Protein AF-A0A7W0Z2Q1-F1 (afdb_monomer_lite)

Secondary structure (DSSP, 8-state):
--EEEEEE-TTT--EEEEETTTEEEEE-TTT--EEEESSPPSSPP-SS-EEEEEETTTTEEEEEETT--EEEE-TTT--BSB-TTT--B--PPPPEEPTT-TTTTSBP-EEEEEES--STT-S---EEEEETTTTEEEEESSGGGTEEEEEEE-SS---S--EEEE-TTS-EEEE-

Sequence (176 aa):
DELVGIDVRPATGDLLAVGTSSTLYTIDPESGEATAIGEPFEPAIDGELVGFDFNPTVDRIRLVTDTGQNLRLNPETGLIGVNPDTDEPTIDGEAAYADGDDNADATASLSGAGYTNSVEGAESTVLYVIDTDTGVLAIQDPPNEGVLNTVGDLGVELDGQFGFDIAPTGAAYAAR

Foldseek 3Di:
DAWQDWDQQQAPRWIWTADQQQWIWTADPVPRDTDTAADREPPHDDAQAWAWYADQAPGWIWIAAQQQDTWIAHNRRSYTQQDPVHRDRDQFAGAAEDVPAPCRVPRFGWRHWEWEQSHHPDPDIWIWTAGQVQQFIWTQPVRSNNYTHTPDHPPDHHDGHWYWYQDNVRDIDIGD

Structure (mmCIF, N/CA/C/O backbone):
data_AF-A0A7W0Z2Q1-F1
#
_entry.id   AF-A0A7W0Z2Q1-F1
#
loop_
_atom_site.group_PDB
_atom_site.id
_atom_site.type_symbol
_atom_site.label_atom_id
_atom_site.label_alt_id
_atom_site.label_comp_id
_atom_site.label_asym_id
_atom_site.label_entity_id
_atom_site.label_seq_id
_atom_site.pdbx_PDB_ins_code
_atom_site.Cartn_x
_atom_site.Cartn_y
_atom_site.Cartn_z
_atom_site.occupancy
_atom_site.B_iso_or_equiv
_atom_site.auth_seq_id
_atom_site.auth_comp_id
_atom_site.auth_asym_id
_atom_site.auth_atom_id
_atom_site.pdbx_PDB_model_num
ATOM 1 N N . ASP A 1 1 ? -11.169 15.766 5.713 1.00 88.38 1 ASP A N 1
ATOM 2 C CA . ASP A 1 1 ? -10.174 14.853 5.150 1.00 88.38 1 ASP A CA 1
ATOM 3 C C . ASP A 1 1 ? -10.843 14.067 4.042 1.00 88.38 1 ASP A C 1
ATOM 5 O O . ASP A 1 1 ? -12.051 13.855 4.135 1.00 88.38 1 ASP A O 1
ATOM 9 N N . GLU A 1 2 ? -10.102 13.725 3.002 1.00 94.19 2 GLU A N 1
ATOM 10 C CA . GLU A 1 2 ? -10.547 12.858 1.909 1.00 94.19 2 GLU A CA 1
ATOM 11 C C . GLU A 1 2 ? -9.859 11.504 2.067 1.00 94.19 2 GLU A C 1
ATOM 13 O O . GLU A 1 2 ? -8.662 11.473 2.335 1.00 94.19 2 GLU A O 1
ATOM 18 N N . LEU A 1 3 ? -10.610 10.403 1.963 1.00 95.00 3 LEU A N 1
ATOM 19 C CA . LEU A 1 3 ? -10.051 9.052 2.044 1.00 95.00 3 LEU A CA 1
ATOM 20 C C . LEU A 1 3 ? -9.482 8.658 0.679 1.00 95.00 3 LEU A C 1
ATOM 22 O O . LEU A 1 3 ? -10.184 8.771 -0.323 1.00 95.00 3 LEU A O 1
ATOM 26 N N . VAL A 1 4 ? -8.236 8.190 0.661 1.00 95.56 4 VAL A N 1
ATOM 27 C CA . VAL A 1 4 ? -7.465 7.889 -0.561 1.00 95.56 4 VAL A CA 1
ATOM 28 C C . VAL A 1 4 ? -7.019 6.431 -0.659 1.00 95.56 4 VAL A C 1
ATOM 30 O O . VAL A 1 4 ? -6.563 5.998 -1.706 1.00 95.56 4 VAL A O 1
ATOM 33 N N . GLY A 1 5 ? -7.205 5.646 0.400 1.00 95.75 5 GLY A N 1
ATOM 34 C CA . GLY A 1 5 ? -6.999 4.199 0.389 1.00 95.75 5 GLY A CA 1
ATOM 35 C C . GLY A 1 5 ? -7.906 3.530 1.411 1.00 95.75 5 GLY A C 1
ATOM 36 O O . GLY A 1 5 ? -8.246 4.146 2.423 1.00 95.75 5 GLY A O 1
ATOM 37 N N . ILE A 1 6 ? -8.334 2.301 1.133 1.00 96.69 6 ILE A N 1
ATOM 38 C CA . ILE A 1 6 ? -9.213 1.523 2.006 1.00 96.69 6 ILE A CA 1
ATOM 39 C C . ILE A 1 6 ? -8.993 0.031 1.768 1.00 96.69 6 ILE A C 1
ATOM 41 O O . ILE A 1 6 ? -8.901 -0.384 0.618 1.00 96.69 6 ILE A O 1
ATOM 45 N N . ASP A 1 7 ? -8.927 -0.757 2.837 1.00 97.50 7 ASP A N 1
ATOM 46 C CA . ASP A 1 7 ? -8.803 -2.213 2.753 1.00 97.50 7 ASP A CA 1
ATOM 47 C C . ASP A 1 7 ? -9.324 -2.896 4.035 1.00 97.50 7 ASP A C 1
ATOM 49 O O . ASP A 1 7 ? -9.454 -2.271 5.095 1.00 97.50 7 ASP A O 1
ATOM 53 N N . VAL A 1 8 ? -9.662 -4.182 3.938 1.00 97.31 8 VAL A N 1
ATOM 54 C CA . VAL A 1 8 ? -10.106 -5.021 5.054 1.00 97.31 8 VAL A CA 1
ATOM 55 C C . VAL A 1 8 ? -8.906 -5.737 5.662 1.00 97.31 8 VAL A C 1
ATOM 57 O O . VAL A 1 8 ? -8.287 -6.578 5.021 1.00 97.31 8 VAL A O 1
ATOM 60 N N . ARG A 1 9 ? -8.637 -5.494 6.948 1.00 97.44 9 ARG A N 1
ATOM 61 C CA . ARG A 1 9 ? -7.569 -6.166 7.703 1.00 97.44 9 ARG A CA 1
ATOM 62 C C . ARG A 1 9 ? -7.856 -7.670 7.811 1.00 97.44 9 ARG A C 1
ATOM 64 O O . ARG A 1 9 ? -8.763 -8.045 8.558 1.00 97.44 9 ARG A O 1
ATOM 71 N N . PRO A 1 10 ? -7.067 -8.567 7.187 1.00 97.38 10 PRO A N 1
ATOM 72 C CA . PRO A 1 10 ? -7.358 -10.002 7.194 1.00 97.38 10 PRO A CA 1
ATOM 73 C C . PRO A 1 10 ? -7.351 -10.629 8.592 1.00 97.38 10 PRO A C 1
ATOM 75 O O . PRO A 1 10 ? -8.048 -11.611 8.827 1.00 97.38 10 PRO A O 1
ATOM 78 N N . ALA A 1 11 ? -6.581 -10.059 9.525 1.00 96.06 11 ALA A N 1
ATOM 79 C CA . ALA A 1 11 ? -6.444 -10.564 10.888 1.00 96.06 11 ALA A CA 1
ATOM 80 C C . ALA A 1 11 ? -7.692 -10.358 11.765 1.00 96.06 11 ALA A C 1
ATOM 82 O O . ALA A 1 11 ? -7.903 -11.116 12.707 1.00 96.06 11 ALA A O 1
ATOM 83 N N . THR A 1 12 ? -8.502 -9.330 11.495 1.00 96.44 12 THR A N 1
ATOM 84 C CA . THR A 1 12 ? -9.636 -8.956 12.363 1.00 96.44 12 THR A CA 1
ATOM 85 C C . THR A 1 12 ? -10.953 -8.785 11.612 1.00 96.44 12 THR A C 1
ATOM 87 O O . THR A 1 12 ? -12.018 -8.881 12.220 1.00 96.44 12 THR A O 1
ATO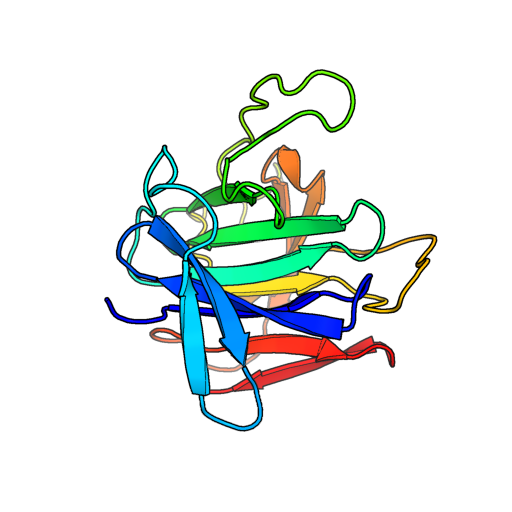M 90 N N . GLY A 1 13 ? -10.899 -8.564 10.297 1.00 96.38 13 GLY A N 1
ATOM 91 C CA . GLY A 1 13 ? -12.047 -8.210 9.466 1.00 96.38 13 GLY A CA 1
AT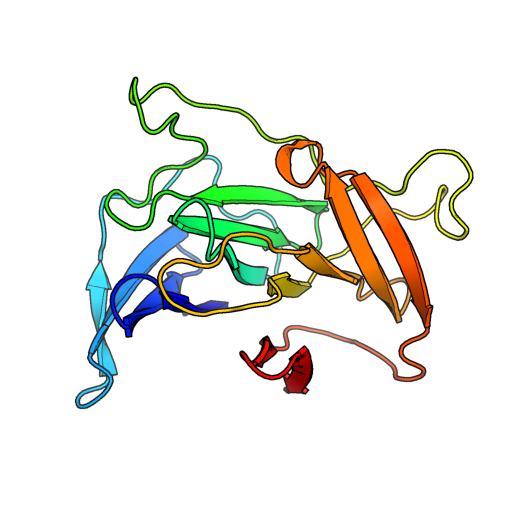OM 92 C C . GLY A 1 13 ? -12.447 -6.735 9.550 1.00 96.38 13 GLY A C 1
ATOM 93 O O . GLY A 1 13 ? -13.470 -6.364 8.976 1.00 96.38 13 GLY A O 1
ATOM 94 N N . ASP A 1 14 ? -11.675 -5.899 10.250 1.00 97.50 14 ASP A N 1
ATOM 95 C CA . ASP A 1 14 ? -11.943 -4.463 10.345 1.00 97.50 14 ASP A CA 1
ATOM 96 C C . ASP A 1 14 ? -11.667 -3.768 9.004 1.00 97.50 14 ASP A C 1
ATOM 98 O O . ASP A 1 14 ? -10.673 -4.057 8.335 1.00 97.50 14 ASP A O 1
ATOM 102 N N . LEU A 1 15 ? -12.521 -2.812 8.634 1.00 98.25 15 LEU A N 1
ATOM 103 C CA . LEU A 1 15 ? -12.329 -1.957 7.464 1.00 98.25 15 LEU A CA 1
ATOM 104 C C . LEU A 1 15 ? -11.514 -0.728 7.873 1.00 98.25 15 LEU A C 1
ATOM 106 O O . LEU A 1 15 ? -11.952 0.044 8.730 1.00 98.25 15 LEU A O 1
ATOM 110 N N . LEU A 1 16 ? -10.331 -0.547 7.289 1.00 98.50 16 LEU A N 1
ATOM 111 C CA . LEU A 1 16 ? -9.454 0.586 7.577 1.00 98.50 16 LEU A CA 1
ATOM 112 C C . LEU A 1 16 ? -9.246 1.431 6.327 1.00 98.50 16 LEU A C 1
ATOM 114 O O . LEU A 1 16 ? -9.181 0.905 5.222 1.00 98.50 16 LEU A O 1
ATOM 118 N N . ALA A 1 17 ? -9.117 2.740 6.517 1.00 98.19 17 ALA A N 1
ATOM 119 C CA . ALA A 1 17 ? -8.868 3.698 5.450 1.00 98.19 17 ALA A CA 1
ATOM 120 C C . ALA A 1 17 ? -7.763 4.682 5.829 1.00 98.19 17 ALA A C 1
ATOM 122 O O . ALA A 1 17 ? -7.554 4.966 7.007 1.00 98.19 17 ALA A O 1
ATOM 123 N N . VAL A 1 18 ? -7.094 5.251 4.833 1.00 98.00 18 VAL A N 1
ATOM 124 C CA . VAL A 1 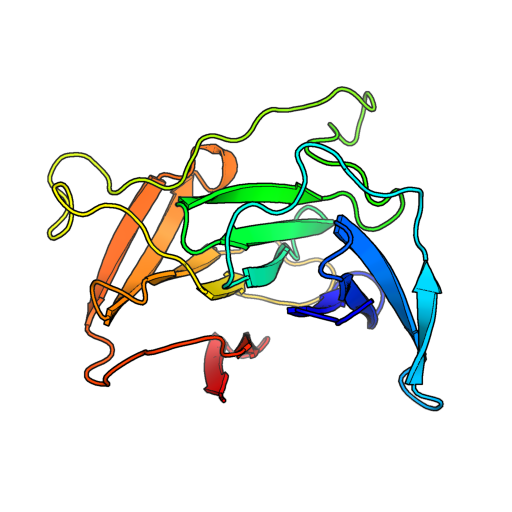18 ? -6.137 6.346 5.012 1.00 98.00 18 VAL A CA 1
ATOM 125 C C . VAL A 1 18 ? -6.651 7.605 4.327 1.00 98.00 18 VAL A C 1
ATOM 127 O O . VAL A 1 18 ? -7.222 7.540 3.237 1.00 98.00 18 VAL A O 1
ATOM 130 N N . GLY A 1 19 ? -6.482 8.750 4.983 1.00 97.50 19 GLY A N 1
ATOM 131 C CA . GLY A 1 19 ? -6.855 10.049 4.435 1.00 97.50 19 GLY A CA 1
ATOM 132 C C . GLY A 1 19 ? -5.674 10.876 3.933 1.00 97.50 19 GLY A C 1
ATOM 133 O O . GLY A 1 19 ? -4.538 10.672 4.359 1.00 97.50 19 GLY A O 1
ATOM 134 N N . THR A 1 20 ? -5.954 11.871 3.084 1.00 97.12 20 THR A N 1
ATOM 135 C CA . THR A 1 20 ? -4.970 12.856 2.581 1.00 97.12 20 THR A CA 1
ATOM 136 C C . THR A 1 20 ? -4.214 13.582 3.693 1.00 97.12 20 THR A C 1
ATOM 138 O O . THR A 1 20 ? -3.109 14.073 3.487 1.00 97.12 20 THR A O 1
ATOM 141 N N . SER A 1 21 ? -4.785 13.640 4.899 1.00 97.38 21 SER A N 1
ATOM 142 C CA . SER A 1 21 ? -4.123 14.194 6.079 1.00 97.38 21 SER A CA 1
ATOM 143 C C . SER A 1 21 ? -3.018 13.308 6.665 1.00 97.38 21 SER A C 1
ATOM 145 O O . SER A 1 21 ? -2.464 13.673 7.697 1.00 97.38 21 SER A O 1
ATOM 147 N N . SER A 1 22 ? -2.699 12.167 6.039 1.00 97.81 22 SER A N 1
ATOM 148 C CA . SER A 1 22 ? -1.811 11.132 6.590 1.00 97.81 22 SER A CA 1
ATOM 149 C C . SER A 1 22 ? -2.328 10.571 7.916 1.00 97.81 22 SER A C 1
ATOM 151 O O . SER A 1 22 ? -1.561 10.268 8.820 1.00 97.81 22 SER A O 1
ATOM 153 N N . THR A 1 23 ? -3.649 10.444 8.051 1.00 97.94 23 THR A N 1
ATOM 154 C CA . THR A 1 23 ? -4.297 9.837 9.222 1.00 97.94 23 THR A CA 1
ATOM 155 C C . THR A 1 23 ? -4.913 8.504 8.822 1.00 97.94 23 THR A C 1
ATOM 157 O O . THR A 1 23 ? -5.562 8.404 7.778 1.00 97.94 23 THR A O 1
ATOM 160 N N . LEU A 1 24 ? -4.716 7.482 9.654 1.00 98.19 24 LEU A N 1
ATOM 161 C CA . LEU A 1 24 ? -5.372 6.188 9.509 1.00 98.19 24 LEU A CA 1
ATOM 162 C C . LEU A 1 24 ? -6.721 6.211 10.240 1.00 98.19 24 LEU A C 1
ATOM 164 O O . LEU A 1 24 ? -6.853 6.835 11.291 1.00 98.19 24 LEU A O 1
ATOM 168 N N . TYR A 1 25 ? -7.722 5.527 9.703 1.00 98.62 25 TYR A N 1
ATOM 169 C CA . TYR A 1 25 ? -9.073 5.468 10.246 1.00 98.62 25 TYR A CA 1
ATOM 170 C C . TYR A 1 25 ? -9.574 4.026 10.283 1.00 98.62 25 TYR A C 1
ATOM 172 O O . TYR A 1 25 ? -9.338 3.275 9.339 1.00 98.62 25 TYR A O 1
ATOM 180 N N . THR A 1 26 ? -10.332 3.656 11.316 1.00 98.50 26 THR A N 1
ATOM 181 C CA . THR A 1 26 ? -11.302 2.560 11.201 1.00 98.50 26 THR A CA 1
ATOM 182 C C . THR A 1 26 ? -12.601 3.104 10.620 1.00 98.50 26 THR A C 1
ATOM 184 O O . THR A 1 26 ? -13.010 4.224 10.937 1.00 98.50 26 THR A O 1
ATOM 187 N N . ILE A 1 27 ? -13.256 2.316 9.774 1.00 98.56 27 ILE A N 1
ATOM 188 C CA . ILE A 1 27 ? -14.542 2.644 9.163 1.00 98.56 27 ILE A CA 1
ATOM 189 C C . ILE A 1 27 ? -15.584 1.652 9.667 1.00 98.56 27 ILE A C 1
ATOM 191 O O . ILE A 1 27 ? -15.421 0.443 9.520 1.00 98.56 27 ILE A O 1
ATOM 195 N N . ASP A 1 28 ? -16.679 2.155 10.230 1.00 97.88 28 ASP A N 1
ATOM 196 C CA . ASP A 1 28 ? -17.856 1.336 10.504 1.00 97.88 28 ASP A CA 1
ATOM 197 C C . ASP A 1 28 ? -18.573 1.032 9.170 1.00 97.88 28 ASP A C 1
ATOM 199 O O . ASP A 1 28 ? -19.068 1.959 8.520 1.00 97.88 28 ASP A O 1
ATOM 203 N N . PRO A 1 29 ? -18.641 -0.234 8.717 1.00 95.81 29 PRO A N 1
ATOM 204 C CA . PRO A 1 29 ? -19.196 -0.563 7.405 1.00 95.81 29 PRO A CA 1
ATOM 205 C C . PRO A 1 29 ? -20.727 -0.427 7.332 1.00 95.81 29 PRO A C 1
ATOM 207 O O . PRO A 1 29 ? -21.279 -0.417 6.231 1.00 95.81 29 PRO A O 1
ATOM 210 N N . GLU A 1 30 ? -21.434 -0.334 8.466 1.00 96.62 30 GLU A N 1
ATOM 211 C CA . GLU A 1 30 ? -22.892 -0.163 8.495 1.00 96.62 30 GLU A CA 1
ATOM 212 C C . GLU A 1 30 ? -23.296 1.313 8.391 1.00 96.62 30 GLU A C 1
ATOM 214 O O . GLU A 1 30 ? -24.266 1.651 7.707 1.00 96.62 30 GLU A O 1
ATOM 219 N N . SER A 1 31 ? -22.567 2.196 9.074 1.00 97.31 31 SER A N 1
ATOM 220 C CA . SER A 1 31 ? -22.878 3.626 9.185 1.00 97.31 31 SER A CA 1
ATOM 221 C C . SER A 1 31 ? -21.991 4.530 8.325 1.00 97.31 31 SER A C 1
ATOM 223 O O . SER A 1 31 ? -22.396 5.651 8.011 1.00 97.31 31 SER A O 1
ATOM 225 N N . GLY A 1 32 ? -20.804 4.059 7.935 1.00 95.81 32 GLY A N 1
ATOM 226 C CA . GLY A 1 32 ? -19.771 4.847 7.263 1.00 95.81 32 GLY A CA 1
ATOM 227 C C . GLY A 1 32 ? -19.023 5.811 8.190 1.00 95.81 32 GLY A C 1
ATOM 228 O O . GLY A 1 32 ? -18.326 6.700 7.702 1.00 95.81 32 GLY A O 1
ATOM 229 N N . GLU A 1 33 ? -19.184 5.692 9.512 1.00 97.94 33 GLU A N 1
ATOM 230 C CA . GLU A 1 33 ? -18.467 6.528 10.476 1.00 97.94 33 GLU A CA 1
ATOM 231 C C . GLU A 1 33 ? -16.966 6.200 10.468 1.00 97.94 33 GLU A C 1
ATOM 233 O O . GLU A 1 33 ? -16.574 5.045 10.623 1.00 97.94 33 GLU A O 1
ATOM 238 N N . ALA A 1 34 ? -16.129 7.228 10.296 1.00 98.06 34 ALA A N 1
ATOM 239 C CA . ALA A 1 34 ? -14.674 7.116 10.321 1.00 98.06 34 ALA A CA 1
ATOM 240 C C . ALA A 1 34 ? -14.119 7.559 11.681 1.00 98.06 34 ALA A C 1
ATOM 242 O O . ALA A 1 34 ? -14.341 8.695 12.107 1.00 98.06 34 ALA A O 1
ATOM 243 N N . THR A 1 35 ? -13.358 6.687 12.342 1.00 98.31 35 THR A N 1
ATOM 244 C CA . THR A 1 35 ? -12.707 6.964 13.632 1.00 98.31 35 THR A CA 1
ATOM 245 C C . THR A 1 35 ? -11.194 6.957 13.463 1.00 98.31 35 THR A C 1
ATOM 247 O O . THR A 1 35 ? -10.634 5.972 12.997 1.00 98.31 35 THR A O 1
ATOM 250 N N . ALA A 1 36 ? -10.526 8.054 13.828 1.00 98.31 36 ALA A N 1
ATOM 251 C CA . ALA A 1 36 ? -9.077 8.181 13.672 1.00 98.31 36 ALA A CA 1
ATOM 252 C C . ALA A 1 36 ? -8.309 7.191 14.564 1.00 98.31 36 ALA A C 1
ATOM 254 O O . ALA A 1 36 ? -8.653 6.990 15.732 1.00 98.31 36 ALA A O 1
ATOM 255 N N . ILE A 1 37 ? -7.242 6.623 14.009 1.00 97.44 37 ILE A N 1
ATOM 256 C CA . ILE A 1 37 ? -6.269 5.759 14.670 1.00 97.44 37 ILE A CA 1
ATOM 257 C C . ILE A 1 37 ? -4.968 6.548 14.799 1.00 97.44 37 ILE A C 1
ATOM 259 O O . ILE A 1 37 ? -4.284 6.805 13.810 1.00 97.44 37 ILE A O 1
ATOM 263 N N . GLY A 1 38 ? -4.623 6.910 16.033 1.00 94.00 38 GLY A N 1
ATOM 264 C CA . GLY A 1 38 ? -3.424 7.694 16.313 1.00 94.00 38 GLY A CA 1
ATOM 265 C C . GLY A 1 38 ? -3.505 9.140 15.815 1.00 94.00 38 GLY A C 1
ATOM 266 O O . GLY A 1 38 ? -4.581 9.687 15.575 1.00 94.00 38 GLY A O 1
ATOM 267 N N . GLU A 1 39 ? -2.335 9.761 15.725 1.00 94.62 39 GLU A N 1
ATOM 268 C CA . GLU A 1 39 ? -2.131 11.086 15.131 1.00 94.62 39 GLU A CA 1
ATOM 269 C C . GLU A 1 39 ? -1.688 10.925 13.665 1.00 94.62 39 GLU A C 1
ATOM 271 O O . GLU A 1 39 ? -1.272 9.824 13.287 1.00 94.62 39 GLU A O 1
ATOM 276 N N . PRO A 1 40 ? -1.719 11.994 12.845 1.00 96.31 40 PRO A N 1
ATOM 277 C CA . PRO A 1 40 ? -1.135 11.959 11.511 1.00 96.31 40 PRO A CA 1
ATOM 278 C C . PRO A 1 40 ? 0.296 11.406 11.521 1.00 96.31 40 PRO A C 1
ATOM 280 O O . PRO A 1 40 ? 1.127 11.829 12.333 1.00 96.31 40 PRO A O 1
ATOM 283 N N . PHE A 1 41 ? 0.579 10.449 10.642 1.00 94.44 41 PHE A N 1
ATOM 284 C CA . PHE A 1 41 ? 1.880 9.798 10.564 1.00 94.44 41 PHE A CA 1
ATOM 285 C C . PHE A 1 41 ? 2.901 10.628 9.784 1.00 94.44 41 PHE A C 1
ATOM 287 O O . PHE A 1 41 ? 2.554 11.452 8.941 1.00 94.44 41 PHE A O 1
ATOM 294 N N . GLU A 1 42 ? 4.180 10.363 10.057 1.00 92.12 42 GLU A N 1
ATOM 295 C CA . GLU A 1 42 ? 5.319 10.971 9.369 1.00 92.12 42 GLU A CA 1
ATOM 296 C C . GLU A 1 42 ? 6.333 9.888 8.940 1.00 92.12 42 GLU A C 1
ATOM 298 O O . GLU A 1 42 ? 6.596 8.974 9.734 1.00 92.12 42 GLU A O 1
ATOM 303 N N . PRO A 1 43 ? 6.940 9.977 7.738 1.00 93.19 43 PRO A N 1
ATOM 304 C CA . PRO A 1 43 ? 6.697 11.002 6.718 1.00 93.19 43 PRO A CA 1
ATOM 305 C C . PRO A 1 43 ? 5.258 10.973 6.183 1.00 93.19 43 PRO A C 1
ATOM 307 O O . PRO A 1 43 ? 4.686 9.899 6.002 1.00 93.19 43 PRO A O 1
ATOM 310 N N . ALA A 1 44 ? 4.685 12.157 5.967 1.00 96.00 44 ALA A N 1
ATOM 311 C CA . ALA A 1 44 ? 3.367 12.307 5.357 1.00 96.00 44 ALA A CA 1
ATOM 312 C C . ALA A 1 44 ? 3.312 11.680 3.952 1.00 96.00 44 ALA A C 1
ATOM 314 O O . ALA A 1 44 ? 4.343 11.517 3.292 1.00 96.00 44 ALA A O 1
ATOM 315 N N . ILE A 1 45 ? 2.101 11.359 3.493 1.00 97.19 45 ILE A N 1
ATOM 316 C CA . ILE A 1 45 ? 1.845 10.911 2.119 1.00 97.19 45 ILE A CA 1
ATOM 317 C C . ILE A 1 45 ? 2.429 11.935 1.146 1.00 97.19 45 ILE A C 1
ATOM 319 O O . ILE A 1 45 ? 2.116 13.126 1.223 1.00 97.19 45 ILE A O 1
ATOM 323 N N . ASP A 1 46 ? 3.274 11.451 0.244 1.00 96.81 46 ASP A N 1
ATOM 324 C CA . ASP A 1 46 ? 3.863 12.235 -0.835 1.00 96.81 46 ASP A CA 1
ATOM 325 C C . ASP A 1 46 ? 3.349 11.696 -2.167 1.00 96.81 46 ASP A C 1
ATOM 327 O O . ASP A 1 46 ? 3.592 10.537 -2.485 1.00 96.81 46 ASP A O 1
ATOM 331 N N . GLY A 1 47 ? 2.606 12.511 -2.911 1.00 95.62 47 GLY A N 1
ATOM 332 C CA . GLY A 1 47 ? 1.936 12.095 -4.144 1.00 95.62 47 GLY A CA 1
ATOM 333 C C . GLY A 1 47 ? 0.430 12.338 -4.145 1.00 95.62 47 GLY A C 1
ATOM 334 O O . GLY A 1 47 ? -0.158 12.752 -3.142 1.00 95.62 47 GLY A O 1
ATOM 335 N N . GLU A 1 48 ? -0.182 12.123 -5.304 1.00 94.75 48 GLU A N 1
ATOM 336 C CA . GLU A 1 48 ? -1.627 12.249 -5.515 1.00 94.75 48 GLU A CA 1
ATOM 337 C C . GLU A 1 48 ? -2.318 10.884 -5.582 1.00 94.75 48 GLU A C 1
ATOM 339 O O . GLU A 1 48 ? -3.514 10.797 -5.293 1.00 94.75 48 GLU A O 1
ATOM 344 N N . LEU A 1 49 ? -1.584 9.831 -5.953 1.00 96.19 49 LEU A N 1
ATOM 345 C CA . LEU A 1 49 ? -2.109 8.476 -6.076 1.00 96.19 49 LEU A CA 1
ATOM 346 C C . LEU A 1 49 ? -1.608 7.615 -4.923 1.00 96.19 49 LEU A C 1
ATOM 348 O O . LEU A 1 49 ? -0.446 7.700 -4.537 1.00 96.19 49 LEU A O 1
ATOM 352 N N . VAL A 1 50 ? -2.484 6.772 -4.379 1.00 97.50 50 VAL A N 1
ATOM 353 C CA . VAL A 1 50 ? -2.186 5.936 -3.215 1.00 97.50 50 VAL A CA 1
ATOM 354 C C . VAL A 1 50 ? -2.623 4.496 -3.465 1.00 97.50 50 VAL A C 1
ATOM 356 O O . VAL A 1 50 ? -3.803 4.217 -3.657 1.00 97.50 50 VAL A O 1
ATOM 359 N N . GLY A 1 51 ? -1.676 3.562 -3.406 1.00 97.69 51 GLY A N 1
ATOM 360 C CA . GLY A 1 51 ? -1.959 2.141 -3.198 1.00 97.69 51 GLY A CA 1
ATOM 361 C C . GLY A 1 51 ? -1.961 1.820 -1.703 1.00 97.69 51 GLY A C 1
ATOM 362 O O . GLY A 1 51 ? -1.089 2.300 -0.980 1.00 97.69 51 GLY A O 1
ATOM 363 N N . PHE A 1 52 ? -2.919 1.021 -1.229 1.00 97.88 52 PHE A N 1
ATOM 364 C CA . PHE A 1 52 ? -3.107 0.714 0.193 1.00 97.88 52 PHE A CA 1
ATOM 365 C C . PHE A 1 52 ? -3.630 -0.716 0.365 1.00 97.88 52 PHE A C 1
ATOM 367 O O . PHE A 1 52 ? -4.707 -1.003 -0.142 1.00 97.88 52 PHE A O 1
ATOM 374 N N . ASP A 1 53 ? -2.894 -1.587 1.065 1.00 98.12 53 ASP A N 1
ATOM 375 C CA . ASP A 1 53 ? -3.294 -2.996 1.246 1.00 98.12 53 ASP A CA 1
ATOM 376 C C . ASP A 1 53 ? -2.642 -3.652 2.477 1.00 98.12 53 ASP A C 1
ATOM 378 O O . ASP A 1 53 ? -1.525 -3.296 2.881 1.00 98.12 53 ASP A O 1
ATOM 382 N N . PHE A 1 54 ? -3.322 -4.621 3.089 1.00 97.44 54 PHE A N 1
ATOM 383 C CA . PHE A 1 54 ? -2.830 -5.358 4.249 1.00 97.44 54 PHE A CA 1
ATOM 384 C C . PHE A 1 54 ? -1.983 -6.574 3.885 1.00 97.44 54 PHE A C 1
ATOM 386 O O . PHE A 1 54 ? -2.439 -7.532 3.275 1.00 97.44 54 PHE A O 1
ATOM 393 N N . ASN A 1 55 ? -0.778 -6.640 4.449 1.00 96.44 55 ASN A N 1
ATOM 394 C CA . ASN A 1 55 ? -0.005 -7.872 4.466 1.00 96.44 55 ASN A CA 1
ATOM 395 C C . ASN A 1 55 ? -0.640 -8.887 5.443 1.00 96.44 55 ASN A C 1
ATOM 397 O O . ASN A 1 55 ? -0.556 -8.678 6.661 1.00 96.44 55 ASN A O 1
ATOM 401 N N . PRO A 1 56 ? -1.188 -10.022 4.966 1.00 96.69 56 PRO A N 1
ATOM 402 C CA . PRO A 1 56 ? -1.911 -10.973 5.814 1.00 96.69 56 PRO A CA 1
ATOM 403 C C . PRO A 1 56 ? -1.001 -11.811 6.727 1.00 96.69 56 PRO A C 1
ATOM 405 O O . PRO A 1 56 ? -1.498 -12.526 7.594 1.00 96.69 56 PRO A O 1
ATOM 408 N N . THR A 1 57 ? 0.323 -11.751 6.540 1.00 94.38 57 THR A N 1
ATOM 409 C CA . THR A 1 57 ? 1.290 -12.577 7.287 1.00 94.38 57 THR A CA 1
ATOM 410 C C . THR A 1 57 ? 1.899 -11.853 8.488 1.00 94.38 57 THR A C 1
ATOM 412 O O . THR A 1 57 ? 2.128 -12.469 9.526 1.00 94.38 57 THR A O 1
ATOM 415 N N . VAL A 1 58 ? 2.160 -10.545 8.364 1.00 91.38 58 VAL A N 1
ATOM 416 C CA . VAL A 1 58 ? 2.783 -9.723 9.424 1.00 91.38 58 VAL A CA 1
ATOM 417 C C . VAL A 1 58 ? 1.865 -8.634 9.971 1.00 91.38 58 VAL A C 1
ATOM 419 O O . VAL A 1 58 ? 2.280 -7.890 10.859 1.00 91.38 58 VAL A O 1
ATOM 422 N N . ASP A 1 59 ? 0.642 -8.534 9.444 1.00 93.88 59 ASP A N 1
ATOM 423 C CA . ASP A 1 59 ? -0.388 -7.602 9.901 1.00 93.88 59 ASP A CA 1
ATOM 424 C C . ASP A 1 59 ? 0.110 -6.146 9.912 1.00 93.88 59 ASP A C 1
ATOM 426 O O . ASP A 1 59 ? 0.218 -5.451 10.930 1.00 93.88 59 ASP A O 1
ATOM 430 N N . ARG A 1 60 ? 0.526 -5.715 8.722 1.00 94.31 60 ARG A N 1
ATOM 431 C CA . ARG A 1 60 ? 0.990 -4.361 8.427 1.00 94.31 60 ARG A CA 1
ATOM 432 C C . ARG A 1 60 ? 0.364 -3.892 7.134 1.00 94.31 60 ARG A C 1
ATOM 434 O O . ARG A 1 60 ? 0.182 -4.682 6.215 1.00 94.31 60 ARG A O 1
ATOM 441 N N . ILE A 1 61 ? 0.107 -2.600 7.061 1.00 96.50 61 ILE A N 1
ATOM 442 C CA . ILE A 1 61 ? -0.398 -1.946 5.859 1.00 96.50 61 ILE A CA 1
ATOM 443 C C . ILE A 1 61 ? 0.799 -1.579 4.989 1.00 96.50 61 ILE A C 1
ATOM 445 O O . ILE A 1 61 ? 1.766 -1.008 5.497 1.00 96.50 61 ILE A O 1
ATOM 449 N N . ARG A 1 62 ? 0.736 -1.866 3.693 1.00 97.00 62 ARG A N 1
ATOM 450 C CA . ARG A 1 62 ? 1.605 -1.261 2.683 1.00 97.00 62 ARG A CA 1
ATOM 451 C C . ARG A 1 62 ? 0.888 -0.048 2.108 1.00 97.00 62 ARG A C 1
ATOM 453 O O . ARG A 1 62 ? -0.261 -0.163 1.698 1.00 97.00 62 ARG A O 1
ATOM 460 N N . LEU A 1 63 ? 1.582 1.082 2.078 1.00 97.44 63 LEU A N 1
ATOM 461 C CA . LEU A 1 63 ? 1.155 2.291 1.389 1.00 97.44 63 LEU A CA 1
ATOM 462 C C . LEU A 1 63 ? 2.221 2.645 0.355 1.00 97.44 63 LEU A C 1
ATOM 464 O O . LEU A 1 63 ? 3.396 2.749 0.704 1.00 97.44 63 LEU A O 1
ATOM 468 N N . VAL A 1 64 ? 1.822 2.798 -0.903 1.00 97.81 64 VAL A N 1
ATOM 469 C CA . VAL A 1 64 ? 2.701 3.240 -1.996 1.00 97.81 64 VAL A CA 1
ATOM 470 C C . VAL A 1 64 ? 2.088 4.424 -2.727 1.00 97.81 64 VAL A C 1
ATOM 472 O O . VAL A 1 64 ? 0.869 4.579 -2.677 1.00 97.81 64 VAL A O 1
ATOM 475 N N . THR A 1 65 ? 2.901 5.237 -3.402 1.00 98.06 65 THR A N 1
ATOM 476 C CA . THR A 1 65 ? 2.403 6.403 -4.148 1.00 98.06 65 THR A CA 1
ATOM 477 C C . THR A 1 65 ? 3.024 6.564 -5.534 1.00 98.06 65 THR A C 1
ATOM 479 O O . THR A 1 65 ? 4.001 5.898 -5.896 1.00 98.06 65 THR A O 1
ATOM 482 N N . ASP A 1 66 ? 2.467 7.493 -6.311 1.00 97.44 66 ASP A N 1
ATOM 483 C CA . ASP A 1 66 ? 2.950 7.908 -7.630 1.00 97.44 66 ASP A CA 1
ATOM 484 C C . ASP A 1 66 ? 4.302 8.629 -7.600 1.00 97.44 66 ASP A C 1
ATOM 486 O O . ASP A 1 66 ? 4.931 8.787 -8.643 1.00 97.44 66 ASP A O 1
ATOM 490 N N . THR A 1 67 ? 4.805 9.016 -6.424 1.00 97.44 67 THR A N 1
ATOM 491 C CA . THR A 1 67 ? 6.174 9.543 -6.281 1.00 97.44 67 THR A CA 1
ATOM 492 C C . THR A 1 67 ? 7.208 8.454 -5.994 1.00 97.44 67 THR A C 1
ATOM 494 O O . THR A 1 67 ? 8.386 8.757 -5.807 1.00 97.44 67 THR A O 1
ATOM 497 N N . GLY A 1 68 ? 6.787 7.184 -5.950 1.00 96.69 68 GLY A N 1
ATOM 498 C CA . GLY A 1 68 ? 7.629 6.059 -5.546 1.00 96.69 68 GLY A CA 1
ATOM 499 C C . GLY A 1 68 ? 7.760 5.924 -4.027 1.00 96.69 68 GLY A C 1
ATOM 500 O O . GLY A 1 68 ? 8.561 5.117 -3.547 1.00 96.69 68 GLY A O 1
ATOM 501 N N . GLN A 1 69 ? 6.976 6.679 -3.247 1.00 96.75 69 GLN A N 1
ATOM 502 C CA . GLN A 1 69 ? 6.936 6.512 -1.800 1.00 96.75 69 GLN A CA 1
ATOM 503 C C . GLN A 1 69 ? 6.498 5.083 -1.463 1.00 96.75 69 GLN A C 1
ATOM 505 O O . GLN A 1 69 ? 5.607 4.519 -2.095 1.00 96.75 69 GLN A O 1
ATOM 510 N N . ASN A 1 70 ? 7.134 4.493 -0.455 1.00 95.88 70 ASN A N 1
ATOM 511 C CA . ASN A 1 70 ? 6.879 3.130 -0.019 1.00 95.88 70 ASN A CA 1
ATOM 512 C C . ASN A 1 70 ? 6.935 3.073 1.508 1.00 95.88 70 ASN A C 1
ATOM 514 O O . ASN A 1 70 ? 8.003 3.146 2.112 1.00 95.88 70 ASN A O 1
ATOM 518 N N . LEU A 1 71 ? 5.771 2.964 2.139 1.00 95.38 71 LEU A N 1
ATOM 519 C CA . LEU A 1 71 ? 5.604 3.018 3.584 1.00 95.38 71 LEU A CA 1
ATOM 520 C C . LEU A 1 71 ? 4.942 1.749 4.100 1.00 95.38 71 LEU A C 1
ATOM 522 O O . LEU A 1 71 ? 4.126 1.111 3.432 1.00 95.38 71 LEU A O 1
ATOM 526 N N . ARG A 1 72 ? 5.263 1.416 5.347 1.00 94.00 72 ARG A N 1
ATOM 527 C CA . ARG A 1 72 ? 4.647 0.307 6.067 1.00 94.00 72 ARG A CA 1
ATOM 528 C C . ARG A 1 72 ? 4.032 0.807 7.362 1.00 94.00 72 ARG A C 1
ATOM 530 O O . ARG A 1 72 ? 4.779 1.199 8.249 1.00 94.00 72 ARG A O 1
ATOM 537 N N . LEU A 1 73 ? 2.711 0.785 7.501 1.00 94.00 73 LEU A N 1
ATOM 538 C CA . LEU A 1 73 ? 2.023 1.335 8.673 1.00 94.00 73 LEU A CA 1
ATOM 539 C C . LEU A 1 73 ? 1.602 0.230 9.649 1.00 94.00 73 LEU A C 1
ATOM 541 O O . LEU A 1 73 ? 1.259 -0.890 9.256 1.00 94.00 73 LEU A O 1
ATOM 545 N N . ASN A 1 74 ? 1.618 0.563 10.939 1.00 93.25 74 ASN A N 1
ATOM 546 C CA . ASN A 1 74 ? 1.014 -0.243 11.990 1.00 93.25 74 ASN A CA 1
ATOM 547 C C . ASN A 1 74 ? -0.495 0.074 12.072 1.00 93.25 74 ASN A C 1
ATOM 549 O O . ASN A 1 74 ? -0.848 1.224 12.345 1.00 93.25 74 ASN A O 1
ATOM 553 N N . PRO A 1 75 ? -1.385 -0.916 11.880 1.00 94.62 75 PRO A N 1
ATOM 554 C CA . PRO A 1 75 ? -2.826 -0.676 11.854 1.00 94.62 75 PRO A CA 1
ATOM 555 C C . PRO A 1 75 ? -3.435 -0.284 13.205 1.00 94.62 75 PRO A C 1
ATOM 557 O O . PRO A 1 75 ? -4.552 0.219 13.240 1.00 94.62 75 PRO A O 1
ATOM 560 N N . GLU A 1 76 ? -2.731 -0.504 14.317 1.00 93.62 76 GLU A N 1
ATOM 561 C CA . GLU A 1 76 ? -3.226 -0.201 15.666 1.00 93.62 76 GLU A CA 1
ATOM 562 C C . GLU A 1 76 ? -2.807 1.187 16.151 1.00 93.62 76 GLU A C 1
ATOM 564 O O . GLU A 1 76 ? -3.501 1.795 16.965 1.00 93.62 76 GLU A O 1
ATOM 569 N N . THR A 1 77 ? -1.669 1.691 15.667 1.00 92.69 77 THR A N 1
ATOM 570 C CA . THR A 1 77 ? -1.102 2.971 16.119 1.00 92.69 77 THR A CA 1
ATOM 571 C C . THR A 1 77 ? -1.097 4.051 15.045 1.00 92.69 77 THR A C 1
ATOM 573 O O . THR A 1 77 ? -0.913 5.218 15.381 1.00 92.69 77 THR A O 1
ATOM 576 N N . GLY A 1 78 ? -1.265 3.683 13.771 1.00 93.12 78 GLY A N 1
ATOM 577 C CA . GLY A 1 78 ? -1.139 4.584 12.625 1.00 93.12 78 GLY A CA 1
ATOM 578 C C . GLY A 1 78 ? 0.308 4.933 12.256 1.00 93.12 78 GLY A C 1
ATOM 579 O O . GLY A 1 78 ? 0.530 5.576 11.240 1.00 93.12 78 GLY A O 1
ATOM 580 N N . LEU A 1 79 ? 1.306 4.500 13.035 1.00 89.25 79 LEU A N 1
ATOM 581 C CA . LEU A 1 79 ? 2.708 4.889 12.848 1.00 89.25 79 LEU A CA 1
ATOM 582 C C . LEU A 1 79 ? 3.415 4.086 11.743 1.00 89.25 79 LEU A C 1
ATOM 584 O O . LEU A 1 79 ? 3.143 2.899 11.544 1.00 89.25 79 LEU A O 1
ATOM 588 N N . ILE A 1 80 ? 4.387 4.716 11.078 1.00 89.19 80 ILE A N 1
ATOM 589 C CA . ILE A 1 80 ? 5.214 4.104 10.028 1.00 89.19 80 ILE A CA 1
ATOM 590 C C . ILE A 1 80 ? 6.363 3.283 10.616 1.00 89.19 80 ILE A C 1
ATOM 592 O O . ILE A 1 80 ? 7.010 3.669 11.589 1.00 89.19 80 ILE A O 1
ATOM 596 N N . GLY A 1 81 ? 6.658 2.162 9.959 1.00 67.94 81 GLY A N 1
ATOM 597 C CA . GLY A 1 81 ? 7.916 1.446 10.076 1.00 67.94 81 GLY A CA 1
ATOM 598 C C . GLY A 1 81 ? 8.108 0.741 11.407 1.00 67.94 81 GLY A C 1
ATOM 599 O O . GLY A 1 81 ? 9.216 0.391 11.756 1.00 67.94 81 GLY A O 1
ATOM 600 N N . VAL A 1 82 ? 7.080 0.544 12.215 1.00 65.75 82 VAL A N 1
ATOM 601 C CA . VAL A 1 82 ? 7.331 0.151 13.600 1.00 65.75 82 VAL A CA 1
ATOM 602 C C . VAL A 1 82 ? 7.676 -1.341 13.702 1.00 65.75 82 VAL A C 1
ATOM 604 O O . VAL A 1 82 ? 6.852 -2.202 13.361 1.00 65.75 82 VAL A O 1
ATOM 607 N N . ASN A 1 83 ? 8.890 -1.651 14.176 1.00 65.06 83 ASN A N 1
ATOM 608 C CA . ASN A 1 83 ? 9.284 -3.009 14.546 1.00 65.06 83 ASN A CA 1
ATOM 609 C C . ASN A 1 83 ? 8.292 -3.539 15.603 1.00 65.06 83 ASN A C 1
ATOM 611 O O . ASN A 1 83 ? 8.182 -2.927 16.665 1.00 65.06 83 ASN A O 1
ATOM 615 N N . PRO A 1 84 ? 7.586 -4.658 15.341 1.00 52.09 84 PRO A N 1
ATOM 616 C CA . PRO A 1 84 ? 6.537 -5.174 16.224 1.00 52.09 84 PRO A CA 1
ATOM 617 C C . PRO A 1 84 ? 7.014 -5.522 17.639 1.00 52.09 84 PRO A C 1
ATOM 619 O O . PRO A 1 84 ? 6.203 -5.518 18.558 1.00 52.09 84 PRO A O 1
ATOM 622 N N . ASP A 1 85 ? 8.301 -5.829 17.817 1.00 50.47 85 ASP A N 1
ATOM 623 C CA . ASP A 1 85 ? 8.853 -6.252 19.105 1.00 50.47 85 ASP A CA 1
ATOM 624 C C . ASP A 1 85 ? 9.419 -5.085 19.924 1.00 50.47 85 ASP A C 1
ATOM 626 O O . ASP A 1 85 ? 9.567 -5.200 21.144 1.00 50.47 85 ASP A O 1
ATOM 630 N N . THR A 1 86 ? 9.803 -3.984 19.267 1.00 58.94 86 THR A N 1
ATOM 631 C CA . THR A 1 86 ? 10.590 -2.912 19.904 1.00 58.94 86 THR A CA 1
ATOM 632 C C . THR A 1 86 ? 9.994 -1.520 19.778 1.00 58.94 86 THR A C 1
ATOM 634 O O . THR A 1 86 ? 10.542 -0.595 20.365 1.00 58.94 86 THR A O 1
ATOM 637 N N . ASP A 1 87 ? 8.923 -1.352 19.010 1.00 54.72 87 ASP A N 1
ATOM 638 C CA . ASP A 1 87 ? 8.353 -0.053 18.653 1.00 54.72 87 ASP A CA 1
ATOM 639 C C . ASP A 1 87 ? 9.338 0.931 17.977 1.00 54.72 87 ASP A C 1
ATOM 641 O O . ASP A 1 87 ? 9.116 2.141 17.937 1.00 54.72 87 ASP A O 1
ATOM 645 N N . GLU A 1 88 ? 10.431 0.420 17.399 1.00 57.62 88 GLU A N 1
ATOM 646 C CA . GLU A 1 88 ? 11.450 1.253 16.748 1.00 57.62 88 GLU A CA 1
ATOM 647 C C . GLU A 1 88 ? 11.105 1.506 15.271 1.00 57.62 88 GLU A C 1
ATOM 649 O O . GLU A 1 88 ? 10.664 0.570 14.594 1.00 57.62 88 GLU A O 1
ATOM 654 N N . PRO A 1 89 ? 11.354 2.715 14.729 1.00 61.88 89 PRO A N 1
ATOM 655 C CA . PRO A 1 89 ? 11.132 3.009 13.317 1.00 61.88 89 PRO A CA 1
ATOM 656 C C . PRO A 1 89 ? 12.067 2.208 12.396 1.00 61.88 89 PRO A C 1
ATOM 658 O O . PRO A 1 89 ? 13.286 2.192 12.567 1.00 61.88 89 PRO A O 1
ATOM 661 N N . THR A 1 90 ? 11.503 1.609 11.357 1.00 73.62 90 THR A N 1
ATOM 662 C CA . THR A 1 90 ? 12.174 1.022 10.199 1.00 73.62 90 THR A CA 1
ATOM 663 C C . THR A 1 90 ? 11.878 1.911 9.005 1.00 73.62 90 THR A C 1
ATOM 665 O O . THR A 1 90 ? 10.718 2.186 8.707 1.00 73.62 90 THR A O 1
ATOM 668 N N . ILE A 1 91 ? 12.921 2.365 8.325 1.00 76.56 91 ILE A N 1
ATOM 669 C CA . ILE A 1 91 ? 12.774 3.156 7.107 1.00 76.56 91 ILE A CA 1
ATOM 670 C C . ILE A 1 91 ? 12.806 2.173 5.941 1.00 76.56 91 ILE A C 1
ATOM 672 O O . ILE A 1 91 ? 13.813 1.490 5.748 1.00 76.56 91 ILE A O 1
ATOM 676 N N . ASP A 1 92 ? 11.695 2.085 5.219 1.00 84.94 92 ASP A N 1
ATOM 677 C CA . ASP A 1 92 ? 11.605 1.328 3.975 1.00 84.94 92 ASP A CA 1
ATOM 678 C C . ASP A 1 92 ? 12.281 2.128 2.838 1.00 84.94 92 ASP A C 1
ATOM 680 O O . ASP A 1 92 ? 12.389 3.356 2.899 1.00 84.94 92 ASP A O 1
ATOM 684 N N . GLY A 1 93 ? 12.796 1.430 1.826 1.00 90.62 93 GLY A N 1
ATOM 685 C CA . GLY A 1 93 ? 13.358 2.035 0.618 1.00 90.62 93 GLY A CA 1
ATOM 686 C C . GLY A 1 93 ? 12.264 2.511 -0.335 1.00 90.62 93 GLY A C 1
ATOM 687 O O . GLY A 1 93 ? 11.198 1.896 -0.397 1.00 90.62 93 GLY A O 1
ATOM 688 N N . GLU A 1 94 ? 12.536 3.590 -1.075 1.00 95.50 94 GLU A N 1
ATOM 689 C CA . GLU A 1 94 ? 11.679 4.065 -2.172 1.00 95.50 94 GLU A CA 1
ATOM 690 C C . GLU A 1 94 ? 11.534 2.995 -3.259 1.00 95.50 94 GLU A C 1
ATOM 692 O O . GLU A 1 94 ? 12.435 2.181 -3.479 1.00 95.50 94 GLU A O 1
ATOM 697 N N . ALA A 1 95 ? 10.388 2.995 -3.935 1.00 97.75 95 ALA A N 1
ATOM 698 C CA . ALA A 1 95 ? 10.104 2.041 -4.987 1.00 97.75 95 ALA A CA 1
ATOM 699 C C . ALA A 1 95 ? 10.991 2.293 -6.217 1.00 97.75 95 ALA A C 1
ATOM 701 O O . ALA A 1 95 ? 11.038 3.401 -6.750 1.00 97.75 95 ALA A O 1
ATOM 702 N N . ALA A 1 96 ? 11.683 1.253 -6.681 1.00 98.31 96 ALA A N 1
ATOM 703 C CA . ALA A 1 96 ? 12.539 1.315 -7.861 1.00 98.31 96 ALA A CA 1
ATOM 704 C C . ALA A 1 96 ? 12.627 -0.051 -8.544 1.00 98.31 96 ALA A C 1
ATOM 706 O O . ALA A 1 96 ? 12.678 -1.089 -7.880 1.00 98.31 96 ALA A O 1
ATOM 707 N N . TYR A 1 97 ? 12.679 -0.057 -9.875 1.00 98.62 97 TYR A N 1
ATOM 708 C CA . TYR A 1 97 ? 12.874 -1.284 -10.643 1.00 98.62 97 TYR A CA 1
ATOM 709 C C . TYR A 1 97 ? 14.260 -1.886 -10.412 1.00 98.62 97 TYR A C 1
ATOM 711 O O . TYR A 1 97 ? 15.257 -1.178 -10.262 1.00 98.62 97 TYR A O 1
ATOM 719 N N . ALA A 1 98 ? 14.310 -3.217 -10.362 1.00 98.38 98 ALA A N 1
ATOM 720 C CA . ALA A 1 98 ? 15.547 -3.959 -10.184 1.00 98.38 98 ALA A CA 1
ATOM 721 C C . ALA A 1 98 ? 16.525 -3.738 -11.352 1.00 98.38 98 ALA A C 1
ATOM 723 O O . ALA A 1 98 ? 16.130 -3.568 -12.507 1.00 98.38 98 ALA A O 1
ATOM 724 N N . ASP A 1 99 ? 17.825 -3.833 -11.066 1.00 97.25 99 ASP A N 1
ATOM 725 C CA . ASP A 1 99 ? 18.860 -3.789 -12.100 1.00 97.25 99 ASP A CA 1
ATOM 726 C C . ASP A 1 99 ? 18.630 -4.887 -13.156 1.00 97.25 99 ASP A C 1
ATOM 728 O O . ASP A 1 99 ? 18.673 -6.084 -12.860 1.00 97.25 99 ASP A O 1
ATOM 732 N N . GLY A 1 100 ? 18.457 -4.472 -14.413 1.00 97.00 100 GLY A N 1
ATOM 733 C CA . GLY A 1 100 ? 18.229 -5.376 -15.542 1.00 97.00 100 GLY A CA 1
ATOM 734 C C . GLY A 1 100 ? 16.777 -5.820 -15.736 1.00 97.00 100 GLY A C 1
ATOM 735 O O . GLY A 1 100 ? 16.540 -6.655 -16.609 1.00 97.00 100 GLY A O 1
ATOM 736 N N . ASP A 1 101 ? 15.836 -5.273 -14.962 1.00 98.50 101 ASP A N 1
ATOM 737 C CA . ASP A 1 101 ? 14.405 -5.351 -15.254 1.00 98.50 101 ASP A CA 1
ATOM 738 C C . ASP A 1 101 ? 14.066 -4.639 -16.577 1.00 98.50 101 ASP A C 1
ATOM 740 O O . ASP A 1 101 ? 14.764 -3.710 -16.997 1.00 98.50 101 ASP A O 1
ATOM 744 N N . ASP A 1 102 ? 12.976 -5.051 -17.229 1.00 97.12 102 ASP A N 1
ATOM 745 C CA . ASP A 1 102 ? 12.509 -4.439 -18.478 1.00 97.12 102 ASP A CA 1
ATOM 746 C C . ASP A 1 102 ? 12.199 -2.935 -18.315 1.00 97.12 102 ASP A C 1
ATOM 748 O O . ASP A 1 102 ? 12.344 -2.174 -19.274 1.00 97.12 102 ASP A O 1
ATOM 752 N N . ASN A 1 103 ? 11.845 -2.499 -17.099 1.00 97.62 103 ASN A N 1
ATOM 753 C CA . ASN A 1 103 ? 11.572 -1.108 -16.733 1.00 97.62 103 ASN A CA 1
ATOM 754 C C . ASN A 1 103 ? 12.675 -0.475 -15.857 1.00 97.62 103 ASN A C 1
ATOM 756 O O . ASN A 1 103 ? 12.431 0.541 -15.214 1.00 97.62 103 ASN A O 1
ATOM 760 N N . ALA A 1 104 ? 13.902 -1.016 -15.838 1.00 97.44 104 ALA A N 1
ATOM 761 C CA . ALA A 1 104 ? 14.983 -0.559 -14.945 1.00 97.44 104 ALA A CA 1
ATOM 762 C C . ALA A 1 104 ? 15.331 0.947 -15.034 1.00 97.44 104 ALA A C 1
ATOM 764 O O . ALA A 1 104 ? 15.817 1.522 -14.064 1.00 97.44 104 ALA A O 1
ATOM 765 N N . ASP A 1 105 ? 15.092 1.588 -16.183 1.00 96.75 105 ASP A N 1
ATOM 766 C CA . ASP A 1 105 ? 15.345 3.023 -16.391 1.00 96.75 105 ASP A CA 1
ATOM 767 C C . ASP A 1 105 ? 14.112 3.913 -16.103 1.00 96.75 105 ASP A C 1
ATOM 769 O O . ASP A 1 105 ? 14.196 5.139 -16.229 1.00 96.75 105 ASP A O 1
ATOM 773 N N . ALA A 1 106 ? 12.961 3.322 -15.766 1.00 97.06 106 ALA A N 1
ATOM 774 C CA . ALA A 1 106 ? 11.735 4.045 -15.445 1.00 97.06 106 ALA A CA 1
ATOM 775 C C . ALA A 1 106 ? 11.717 4.493 -13.976 1.00 97.06 106 ALA A C 1
ATOM 777 O O . ALA A 1 106 ? 12.180 3.789 -13.078 1.00 97.06 106 ALA A O 1
ATOM 778 N N . THR A 1 107 ? 11.132 5.664 -13.726 1.00 96.94 107 THR A N 1
ATOM 779 C CA . THR A 1 107 ? 10.762 6.081 -12.370 1.00 96.94 107 THR A CA 1
ATOM 780 C C . THR A 1 107 ? 9.466 5.377 -11.988 1.00 96.94 107 THR A C 1
ATOM 782 O O . THR A 1 107 ? 8.521 5.403 -12.771 1.00 96.94 107 THR A O 1
ATOM 785 N N . ALA A 1 108 ? 9.418 4.768 -10.803 1.00 97.19 108 ALA A N 1
ATOM 786 C CA . ALA A 1 108 ? 8.209 4.113 -10.318 1.00 97.19 108 ALA A CA 1
ATOM 787 C C . ALA A 1 108 ? 7.099 5.134 -10.027 1.00 97.19 108 ALA A C 1
ATOM 789 O O . ALA A 1 108 ? 7.342 6.128 -9.345 1.00 97.19 108 ALA A O 1
ATOM 790 N N . SER A 1 109 ? 5.884 4.845 -10.495 1.00 96.94 109 SER A N 1
ATOM 791 C CA . SER A 1 109 ? 4.681 5.648 -10.235 1.00 96.94 109 SER A CA 1
ATOM 792 C C . SER A 1 109 ? 3.520 4.728 -9.852 1.00 96.94 109 SER A C 1
ATOM 794 O O . SER A 1 109 ? 2.858 4.156 -10.720 1.00 96.94 109 SER A O 1
ATOM 796 N N . LEU A 1 110 ? 3.294 4.509 -8.551 1.00 96.75 110 LEU A N 1
ATOM 797 C CA . LEU A 1 110 ? 2.421 3.445 -8.046 1.00 96.75 110 LEU A CA 1
ATOM 798 C C . LEU A 1 110 ? 1.062 3.969 -7.550 1.00 96.75 110 LEU A C 1
ATOM 800 O O . LEU A 1 110 ? 0.997 4.889 -6.748 1.00 96.75 110 LEU A O 1
ATOM 804 N N . SER A 1 111 ? -0.039 3.326 -7.948 1.00 91.25 111 SER A N 1
ATOM 805 C CA . SER A 1 111 ? -1.394 3.656 -7.444 1.00 91.25 111 SER A CA 1
ATOM 806 C C . SER A 1 111 ? -2.170 2.448 -6.913 1.00 91.25 111 SER A C 1
ATOM 808 O O . SER A 1 111 ? -3.254 2.615 -6.360 1.00 91.25 111 SER A O 1
ATOM 810 N N . GLY A 1 112 ? -1.651 1.232 -7.080 1.00 92.94 112 GLY A N 1
ATOM 811 C CA . GLY A 1 112 ? -2.286 0.008 -6.599 1.00 92.94 112 GLY A CA 1
ATOM 812 C C . GLY A 1 112 ? -1.290 -0.855 -5.844 1.00 92.94 112 GLY A C 1
ATOM 813 O O . GLY A 1 112 ? -0.164 -1.025 -6.305 1.00 92.94 112 GLY A O 1
ATOM 814 N N . ALA A 1 113 ? -1.720 -1.413 -4.717 1.00 97.75 113 ALA A N 1
ATOM 815 C CA . ALA A 1 113 ? -1.007 -2.432 -3.956 1.00 97.75 113 ALA A CA 1
ATOM 816 C C . ALA A 1 113 ? -1.990 -3.554 -3.618 1.00 97.75 113 ALA A C 1
ATOM 818 O O . ALA A 1 113 ? -3.162 -3.273 -3.413 1.00 97.75 113 ALA A O 1
ATOM 819 N N . GLY A 1 114 ? -1.530 -4.801 -3.632 1.00 98.12 114 GLY A N 1
ATOM 820 C CA . GLY A 1 114 ? -2.366 -5.963 -3.351 1.00 98.12 114 GLY A CA 1
ATOM 821 C C . GLY A 1 114 ? -1.524 -7.151 -2.917 1.00 98.12 114 GLY A C 1
ATOM 822 O O . GLY A 1 114 ? -0.685 -7.634 -3.687 1.00 98.12 114 GLY A O 1
ATOM 823 N N . TYR A 1 115 ? -1.724 -7.631 -1.694 1.00 98.31 115 TYR A N 1
ATOM 824 C CA . TYR A 1 115 ? -1.109 -8.857 -1.205 1.00 98.31 115 TYR A CA 1
ATOM 825 C C . TYR A 1 115 ? -1.958 -10.078 -1.562 1.00 98.31 115 TYR A C 1
ATOM 827 O O . TYR A 1 115 ? -3.177 -10.090 -1.454 1.00 98.31 115 TYR A O 1
ATOM 835 N N . THR A 1 116 ? -1.315 -11.175 -1.960 1.00 98.38 116 THR A N 1
ATOM 836 C CA . THR A 1 116 ? -2.021 -12.455 -2.141 1.00 98.38 116 THR A CA 1
ATOM 837 C C . THR A 1 116 ? -2.360 -13.112 -0.800 1.00 98.38 116 THR A C 1
ATOM 839 O O . THR A 1 116 ? -1.663 -12.894 0.191 1.00 98.38 116 THR A O 1
ATOM 842 N N . ASN A 1 117 ? -3.294 -14.069 -0.811 1.00 96.81 117 ASN A N 1
ATOM 843 C CA . ASN A 1 117 ? -3.680 -14.870 0.359 1.00 96.81 117 ASN A CA 1
ATOM 844 C C . ASN A 1 117 ? -4.229 -14.016 1.515 1.00 96.81 117 ASN A C 1
ATOM 846 O O . ASN A 1 117 ? -3.881 -14.268 2.666 1.00 96.81 117 ASN A O 1
ATOM 850 N N . SER A 1 118 ? -5.085 -13.034 1.217 1.00 94.44 118 SER A N 1
ATOM 851 C CA . SER A 1 118 ? -5.712 -12.113 2.183 1.00 94.44 118 SER A CA 1
ATOM 852 C C . SER A 1 118 ? -6.708 -12.812 3.120 1.00 94.44 118 SER A C 1
ATOM 854 O O . SER A 1 118 ? -7.916 -12.600 3.072 1.00 94.44 118 SER A O 1
ATOM 856 N N . VAL A 1 119 ? -6.199 -13.714 3.959 1.00 96.62 119 VAL A N 1
ATOM 857 C CA . VAL A 1 119 ? -6.934 -14.498 4.955 1.00 96.62 119 VAL A CA 1
ATOM 858 C C . VAL A 1 119 ? -6.202 -14.469 6.292 1.00 96.62 119 VAL A C 1
ATOM 860 O O . VAL A 1 119 ? -4.975 -14.370 6.339 1.00 96.62 119 VAL A O 1
ATOM 863 N N . GLU A 1 120 ? -6.952 -14.601 7.385 1.00 96.81 120 GLU A N 1
ATOM 864 C CA . GLU A 1 120 ? -6.383 -14.739 8.726 1.00 96.81 120 GLU A CA 1
ATOM 865 C C . GLU A 1 120 ? -5.421 -15.940 8.791 1.00 96.81 120 GLU A C 1
ATOM 867 O O . GLU A 1 120 ? -5.762 -17.056 8.389 1.00 96.81 120 GLU A O 1
ATOM 872 N N . GLY A 1 121 ? -4.214 -15.715 9.317 1.00 93.94 121 GLY A N 1
ATOM 873 C CA . GLY A 1 121 ? -3.223 -16.772 9.527 1.00 93.94 121 GLY A CA 1
ATOM 874 C C . GLY A 1 121 ? -2.523 -17.260 8.256 1.00 93.94 121 GLY A C 1
ATOM 875 O O . GLY A 1 121 ? -2.013 -18.382 8.249 1.00 93.94 121 GLY A O 1
ATOM 876 N N . ALA A 1 122 ? -2.495 -16.457 7.186 1.00 96.62 122 ALA A N 1
ATOM 877 C CA . ALA A 1 122 ? -1.734 -16.777 5.982 1.00 96.62 122 ALA A CA 1
ATOM 878 C C . ALA A 1 122 ? -0.253 -17.065 6.308 1.00 96.62 122 ALA A C 1
ATOM 880 O O . ALA A 1 122 ? 0.406 -16.300 7.009 1.00 96.62 122 ALA A O 1
ATOM 881 N N . GLU A 1 123 ? 0.287 -18.165 5.774 1.00 96.06 123 GLU A N 1
ATOM 882 C CA . GLU A 1 123 ? 1.698 -18.546 5.974 1.00 96.06 123 GLU A CA 1
ATOM 883 C C . GLU A 1 123 ? 2.642 -17.890 4.953 1.00 96.06 123 GLU A C 1
ATOM 885 O O . GLU A 1 123 ? 3.857 -17.855 5.150 1.00 96.06 123 GLU A O 1
ATOM 890 N N . SER A 1 124 ? 2.100 -17.394 3.839 1.00 95.94 124 SER A N 1
ATOM 891 C CA . SER A 1 124 ? 2.856 -16.735 2.778 1.00 95.94 124 SER A CA 1
ATOM 892 C C . SER A 1 124 ? 2.005 -15.711 2.040 1.00 95.94 124 SER A C 1
ATOM 894 O O . SER A 1 124 ? 0.780 -15.828 1.964 1.00 95.94 124 SER A O 1
ATOM 896 N N . THR A 1 125 ? 2.669 -14.716 1.461 1.00 97.56 125 THR A N 1
ATOM 897 C CA . THR A 1 125 ? 2.048 -13.698 0.619 1.00 97.56 125 THR A CA 1
ATOM 898 C C . THR A 1 125 ? 3.056 -13.162 -0.397 1.00 97.56 125 THR A C 1
ATOM 900 O O . THR A 1 125 ? 4.265 -13.290 -0.199 1.00 97.56 125 THR A O 1
ATOM 903 N N . VAL A 1 126 ? 2.558 -12.578 -1.481 1.00 98.06 126 VAL A N 1
ATOM 904 C CA . VAL A 1 126 ? 3.314 -11.861 -2.506 1.00 98.06 126 VAL A CA 1
ATOM 905 C C . VAL A 1 126 ? 2.664 -10.495 -2.664 1.00 98.06 126 VAL A C 1
ATOM 907 O O . VAL A 1 126 ? 1.442 -10.426 -2.798 1.00 98.06 126 VAL A O 1
ATOM 910 N N . LEU A 1 127 ? 3.472 -9.435 -2.641 1.00 98.50 127 LEU A N 1
ATOM 911 C CA . LEU A 1 127 ? 3.015 -8.079 -2.925 1.00 98.50 127 LEU A CA 1
ATOM 912 C C . LEU A 1 127 ? 3.056 -7.829 -4.428 1.00 98.50 127 LEU A C 1
ATOM 914 O O . LEU A 1 127 ? 4.124 -7.895 -5.041 1.00 98.50 127 LEU A O 1
ATOM 918 N N . TYR A 1 128 ? 1.905 -7.489 -4.989 1.00 98.69 128 TYR A N 1
ATOM 919 C CA . TYR A 1 128 ? 1.798 -6.927 -6.323 1.00 98.69 128 TYR A CA 1
ATOM 920 C C . TYR A 1 128 ? 1.501 -5.437 -6.239 1.00 98.69 128 TYR A C 1
ATOM 922 O O . TYR A 1 128 ? 0.723 -5.000 -5.391 1.00 98.69 128 TYR A O 1
ATOM 930 N N . VAL A 1 129 ? 2.084 -4.675 -7.155 1.00 98.38 129 VAL A N 1
ATOM 931 C CA . VAL A 1 129 ? 1.772 -3.262 -7.351 1.00 98.38 129 VAL A CA 1
ATOM 932 C C . VAL A 1 129 ? 1.498 -2.974 -8.817 1.00 98.38 129 VAL A C 1
ATOM 934 O O . VAL A 1 129 ? 1.932 -3.715 -9.704 1.00 98.38 129 VAL A O 1
ATOM 937 N N . ILE A 1 130 ? 0.756 -1.901 -9.062 1.00 98.00 130 ILE A N 1
ATOM 938 C CA . ILE A 1 130 ? 0.491 -1.402 -10.407 1.00 98.00 130 ILE A CA 1
ATOM 939 C C . ILE A 1 130 ? 1.211 -0.075 -10.585 1.00 98.00 130 ILE A C 1
ATOM 941 O O . ILE A 1 130 ? 0.956 0.874 -9.838 1.00 98.00 130 ILE A O 1
ATOM 945 N N . ASP A 1 131 ? 2.062 -0.031 -11.603 1.00 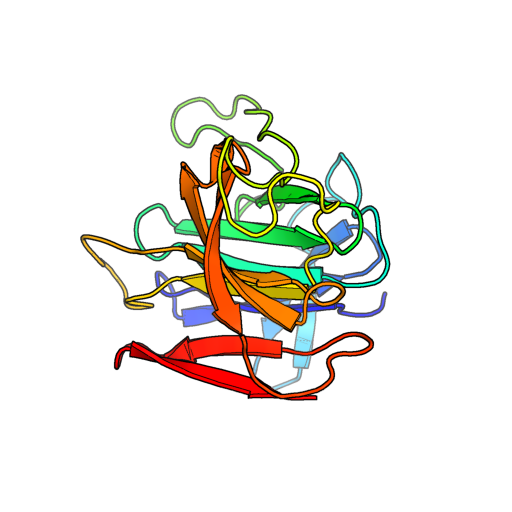96.81 131 ASP A N 1
ATOM 946 C CA . ASP A 1 131 ? 2.734 1.178 -12.048 1.00 96.81 131 ASP A CA 1
ATOM 947 C C . ASP A 1 131 ? 1.917 1.838 -13.162 1.00 96.81 131 ASP A C 1
ATOM 949 O O . ASP A 1 131 ? 1.604 1.227 -14.189 1.00 96.81 131 ASP A O 1
ATOM 953 N N . THR A 1 132 ? 1.508 3.076 -12.917 1.00 94.88 132 THR A N 1
ATOM 954 C CA . THR A 1 132 ? 0.562 3.799 -13.768 1.00 94.88 132 THR A CA 1
ATOM 955 C C . THR A 1 132 ? 1.216 4.408 -15.001 1.00 94.88 132 THR A C 1
ATOM 957 O O . THR A 1 132 ? 0.573 4.466 -16.047 1.00 94.88 132 THR A O 1
ATOM 960 N N . ASP A 1 133 ? 2.497 4.769 -14.915 1.00 94.38 133 ASP A N 1
ATOM 961 C CA . ASP A 1 133 ? 3.236 5.391 -16.016 1.00 94.38 133 ASP A CA 1
ATOM 962 C C . ASP A 1 133 ? 3.664 4.352 -17.056 1.00 94.38 133 ASP A C 1
ATOM 964 O O . ASP A 1 133 ? 3.569 4.580 -18.265 1.00 94.38 133 ASP A O 1
ATOM 968 N N . THR A 1 134 ? 4.127 3.191 -16.591 1.00 94.81 134 THR A N 1
ATOM 969 C CA . THR A 1 134 ? 4.543 2.078 -17.459 1.00 94.81 134 THR A CA 1
ATOM 970 C C . THR A 1 134 ? 3.383 1.150 -17.825 1.00 94.81 134 THR A C 1
ATOM 972 O O . THR A 1 134 ? 3.469 0.433 -18.821 1.00 94.81 134 THR A O 1
ATOM 975 N N . GLY A 1 135 ? 2.275 1.176 -17.075 1.00 95.19 135 GLY A N 1
ATOM 976 C CA . GLY A 1 135 ? 1.087 0.363 -17.349 1.00 95.19 135 GLY A CA 1
ATOM 977 C C . GLY A 1 135 ? 1.276 -1.128 -17.052 1.00 95.19 135 GLY A C 1
ATOM 978 O O . GLY A 1 135 ? 0.612 -1.973 -17.668 1.00 95.19 135 GLY A O 1
ATOM 979 N N . VAL A 1 136 ? 2.183 -1.467 -16.132 1.00 96.75 136 VAL A N 1
ATOM 980 C CA . VAL A 1 136 ? 2.545 -2.854 -15.814 1.00 96.75 136 VAL A CA 1
ATOM 981 C C . VAL A 1 136 ? 2.052 -3.287 -14.439 1.00 96.75 136 VAL A C 1
ATOM 983 O O . VAL A 1 136 ? 1.888 -2.495 -13.510 1.00 96.75 136 VAL A O 1
ATOM 986 N N . LEU A 1 137 ? 1.862 -4.597 -14.308 1.00 97.94 137 LEU A N 1
ATOM 987 C CA . LEU A 1 137 ? 1.851 -5.268 -13.017 1.00 97.94 137 LEU A CA 1
ATOM 988 C C . LEU A 1 137 ? 3.299 -5.600 -12.637 1.00 97.94 137 LEU A C 1
ATOM 990 O O . LEU A 1 137 ? 4.026 -6.191 -13.441 1.00 97.94 137 LEU A O 1
ATOM 994 N N . ALA A 1 138 ? 3.699 -5.288 -11.409 1.00 98.50 138 ALA A N 1
ATOM 995 C CA . ALA A 1 138 ? 5.005 -5.641 -10.863 1.00 98.50 138 ALA A CA 1
ATOM 996 C C . ALA A 1 138 ? 4.863 -6.396 -9.536 1.00 98.50 138 ALA A C 1
ATOM 998 O O . ALA A 1 138 ? 3.899 -6.209 -8.794 1.00 98.50 138 ALA A O 1
ATOM 999 N N . ILE A 1 139 ? 5.833 -7.257 -9.234 1.00 98.62 139 ILE A N 1
ATOM 1000 C CA . ILE A 1 139 ? 6.037 -7.817 -7.897 1.00 98.62 139 ILE A CA 1
ATOM 1001 C C . ILE A 1 139 ? 7.018 -6.912 -7.164 1.00 98.62 139 ILE A C 1
ATOM 1003 O O . ILE A 1 139 ? 8.110 -6.653 -7.672 1.00 98.62 139 ILE A O 1
ATOM 1007 N N . GLN A 1 140 ? 6.655 -6.486 -5.958 1.00 98.38 140 GLN A N 1
ATOM 1008 C CA . GLN A 1 140 ? 7.558 -5.737 -5.093 1.00 98.38 140 GLN A CA 1
ATOM 1009 C C . GLN A 1 140 ? 8.229 -6.698 -4.104 1.00 98.38 140 GLN A C 1
ATOM 1011 O O . GLN A 1 140 ? 7.653 -7.059 -3.074 1.00 98.38 140 GLN A O 1
ATOM 1016 N N . ASP A 1 141 ? 9.434 -7.152 -4.447 1.00 96.38 141 ASP A N 1
ATOM 1017 C CA . ASP A 1 141 ? 10.191 -8.145 -3.687 1.00 96.38 141 ASP A CA 1
ATOM 1018 C C . ASP A 1 141 ? 11.700 -7.820 -3.699 1.00 96.38 141 ASP A C 1
ATOM 1020 O O . ASP A 1 141 ? 12.316 -7.829 -4.771 1.00 96.38 141 ASP A O 1
ATOM 1024 N N . PRO A 1 142 ? 12.317 -7.559 -2.529 1.00 95.44 142 PRO A N 1
ATOM 1025 C CA . PRO A 1 142 ? 11.689 -7.534 -1.208 1.00 95.44 142 PRO A CA 1
ATOM 1026 C C . PRO A 1 142 ? 10.889 -6.233 -0.951 1.00 95.44 142 PRO A C 1
ATOM 1028 O O . PRO A 1 142 ? 11.295 -5.148 -1.379 1.00 95.44 142 PRO A O 1
ATOM 1031 N N . PRO A 1 143 ? 9.728 -6.310 -0.262 1.00 93.12 143 PRO A N 1
ATOM 1032 C CA . PRO A 1 143 ? 8.764 -5.207 -0.201 1.00 93.12 143 PRO A CA 1
ATOM 1033 C C . PRO A 1 143 ? 9.268 -3.997 0.589 1.00 93.12 143 PRO A C 1
ATOM 1035 O O . PRO A 1 143 ? 8.943 -2.857 0.256 1.00 93.12 143 PRO A O 1
ATOM 1038 N N . ASN A 1 144 ? 10.064 -4.223 1.635 1.00 92.38 144 ASN A N 1
ATOM 1039 C CA . ASN A 1 144 ? 10.560 -3.134 2.478 1.00 92.38 144 ASN A CA 1
ATOM 1040 C C . ASN A 1 144 ? 11.676 -2.348 1.780 1.00 92.38 144 ASN A C 1
ATOM 1042 O O . ASN A 1 144 ? 11.891 -1.189 2.092 1.00 92.38 144 ASN A O 1
ATOM 1046 N N . GLU A 1 145 ? 12.378 -2.958 0.833 1.00 94.44 145 GLU A N 1
ATOM 1047 C CA . GLU A 1 145 ? 13.429 -2.333 0.040 1.00 94.44 145 GLU A CA 1
ATOM 1048 C C . GLU A 1 145 ? 12.880 -1.607 -1.194 1.00 94.44 145 GLU A C 1
ATOM 1050 O O . GLU A 1 145 ? 13.643 -0.912 -1.855 1.00 94.44 145 GLU A O 1
ATOM 1055 N N . GLY A 1 146 ? 11.590 -1.762 -1.512 1.00 95.50 146 GLY A N 1
ATOM 1056 C CA . GLY A 1 146 ? 10.969 -1.073 -2.647 1.00 95.50 146 GLY A CA 1
ATOM 1057 C C . GLY A 1 146 ? 11.266 -1.692 -4.017 1.00 95.50 146 GLY A C 1
ATOM 1058 O O . GLY A 1 146 ? 10.902 -1.114 -5.035 1.00 95.50 146 GLY A O 1
ATOM 1059 N N . VAL A 1 147 ? 11.919 -2.855 -4.083 1.00 98.25 147 VAL A N 1
ATOM 1060 C CA . VAL A 1 147 ? 12.410 -3.401 -5.359 1.00 98.25 147 VAL A CA 1
ATOM 1061 C C . VAL A 1 147 ? 11.262 -3.940 -6.208 1.00 98.25 147 VAL A C 1
ATOM 1063 O O . VAL A 1 147 ? 10.582 -4.881 -5.803 1.00 98.25 147 VAL A O 1
ATOM 1066 N N . LEU A 1 148 ? 11.080 -3.378 -7.402 1.00 98.75 148 LEU A N 1
ATOM 1067 C CA . LEU A 1 148 ? 10.063 -3.774 -8.372 1.00 98.75 148 LEU A CA 1
ATOM 1068 C C . LEU A 1 148 ? 10.639 -4.734 -9.417 1.00 98.75 148 LEU A C 1
ATOM 1070 O O . LEU A 1 148 ? 11.700 -4.492 -9.991 1.00 98.75 148 LEU A O 1
ATOM 1074 N N . ASN A 1 149 ? 9.903 -5.809 -9.684 1.00 98.69 149 ASN A N 1
ATOM 1075 C CA . ASN A 1 149 ? 10.190 -6.787 -10.727 1.00 98.69 149 ASN A CA 1
ATOM 1076 C C . ASN A 1 149 ? 8.965 -6.882 -11.644 1.00 98.69 149 ASN A C 1
ATOM 1078 O O . ASN A 1 149 ? 7.879 -7.267 -11.195 1.00 98.69 149 ASN A O 1
ATOM 1082 N N . THR A 1 150 ? 9.119 -6.535 -12.917 1.00 98.56 150 THR A N 1
ATOM 1083 C CA . THR A 1 150 ? 8.025 -6.496 -13.889 1.00 98.56 150 THR A CA 1
ATOM 1084 C C . THR A 1 150 ? 7.450 -7.896 -14.118 1.00 98.56 150 THR A C 1
ATOM 1086 O O . THR A 1 150 ? 8.168 -8.856 -14.398 1.00 98.56 150 THR A O 1
ATOM 1089 N N . VAL A 1 151 ? 6.123 -8.021 -14.019 1.00 98.19 151 VAL A N 1
ATOM 1090 C CA . VAL A 1 151 ? 5.382 -9.246 -14.368 1.00 98.19 151 VAL A CA 1
ATOM 1091 C C . VAL A 1 151 ? 4.910 -9.177 -15.816 1.00 98.19 151 VAL A C 1
ATOM 1093 O O . VAL A 1 151 ? 5.011 -10.162 -16.549 1.00 98.19 151 VAL A O 1
ATOM 1096 N N . GLY A 1 152 ? 4.391 -8.018 -16.227 1.00 97.50 152 GLY A N 1
ATOM 1097 C CA . GLY A 1 152 ? 3.998 -7.747 -17.605 1.00 97.50 152 GLY A CA 1
ATOM 1098 C C . GLY A 1 152 ? 2.961 -6.635 -17.740 1.00 97.50 152 GLY A C 1
ATOM 1099 O O . GLY A 1 152 ? 2.405 -6.151 -16.753 1.00 97.50 152 GLY A O 1
ATOM 1100 N N . ASP A 1 153 ? 2.691 -6.261 -18.990 1.00 96.25 153 ASP A N 1
ATOM 1101 C CA . ASP A 1 153 ? 1.715 -5.233 -19.351 1.00 96.25 153 ASP A CA 1
ATOM 1102 C C . ASP A 1 153 ? 0.283 -5.604 -18.948 1.00 96.25 153 ASP A C 1
ATOM 1104 O O . ASP A 1 153 ? -0.189 -6.719 -19.193 1.00 96.25 153 ASP A O 1
ATOM 1108 N N . LEU A 1 154 ? -0.458 -4.621 -18.432 1.00 94.31 154 LEU A N 1
ATOM 1109 C CA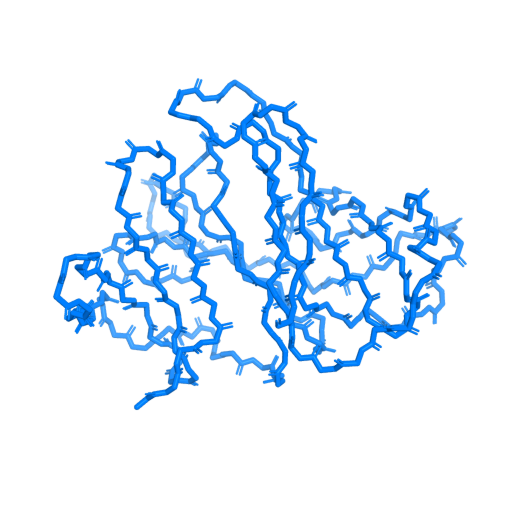 . LEU A 1 154 ? -1.895 -4.753 -18.173 1.00 94.31 154 LEU A CA 1
ATOM 1110 C C . LEU A 1 154 ? -2.739 -4.587 -19.448 1.00 94.31 154 LEU A C 1
ATOM 1112 O O . LEU A 1 154 ? -3.900 -4.996 -19.487 1.00 94.31 154 LEU A O 1
ATOM 1116 N N . GLY A 1 155 ? -2.160 -4.007 -20.507 1.00 92.75 155 GLY A N 1
ATOM 1117 C CA . GLY A 1 155 ? -2.816 -3.827 -21.807 1.00 92.75 155 GLY A CA 1
ATOM 1118 C C . GLY A 1 155 ? -3.956 -2.803 -21.804 1.00 92.75 155 GLY A C 1
ATOM 1119 O O . GLY A 1 155 ? -4.767 -2.784 -22.734 1.00 92.75 155 GLY A O 1
ATOM 1120 N N . VAL A 1 156 ? -4.027 -1.967 -20.768 1.00 88.06 156 VAL A N 1
ATOM 1121 C CA . VAL A 1 156 ? -5.001 -0.887 -20.598 1.00 88.06 156 VAL A CA 1
ATOM 1122 C C . VAL A 1 156 ? -4.272 0.399 -20.226 1.00 88.06 156 VAL A C 1
ATOM 1124 O O . VAL A 1 156 ? -3.211 0.354 -19.612 1.00 88.06 156 VAL A O 1
ATOM 1127 N N . GLU A 1 157 ? -4.838 1.540 -20.609 1.00 83.75 157 GLU A N 1
ATOM 1128 C CA . GLU A 1 157 ? -4.335 2.844 -20.176 1.00 83.75 157 GLU A CA 1
ATOM 1129 C C . GLU A 1 157 ? -4.765 3.089 -18.727 1.00 83.75 157 GLU A C 1
ATOM 1131 O O . GLU A 1 157 ? -5.941 2.923 -18.384 1.00 83.75 157 GLU A O 1
ATOM 1136 N N . LEU A 1 158 ? -3.801 3.445 -17.882 1.00 88.38 158 LEU A N 1
ATOM 1137 C CA . LEU A 1 158 ? -4.013 3.799 -16.488 1.00 88.38 158 LEU A CA 1
ATOM 1138 C C . LEU A 1 158 ? -3.739 5.295 -16.322 1.00 88.38 158 LEU A C 1
ATOM 1140 O O . LEU A 1 158 ? -2.733 5.807 -16.789 1.00 88.38 158 LEU A O 1
ATOM 1144 N N . ASP A 1 159 ? -4.664 5.992 -15.677 1.00 83.81 159 ASP A N 1
ATOM 1145 C CA . ASP A 1 159 ? -4.604 7.412 -15.365 1.00 83.81 159 ASP A CA 1
ATOM 1146 C C . ASP A 1 159 ? -5.399 7.667 -14.078 1.00 83.81 159 ASP A C 1
ATOM 1148 O O . ASP A 1 159 ? -6.515 7.165 -13.906 1.00 83.81 159 ASP A O 1
ATOM 1152 N N . GLY A 1 160 ? -4.811 8.436 -13.164 1.00 88.06 160 GLY A N 1
ATOM 1153 C CA . GLY A 1 160 ? -5.427 8.778 -11.883 1.00 88.06 160 GLY A CA 1
ATOM 1154 C C . GLY A 1 160 ? -5.565 7.609 -10.900 1.00 88.06 160 GLY A C 1
ATOM 1155 O O . GLY A 1 160 ? -5.066 6.507 -11.125 1.00 88.06 160 GLY A O 1
ATOM 1156 N N . GLN A 1 161 ? -6.271 7.874 -9.797 1.00 92.38 161 GLN A N 1
ATOM 1157 C CA . GLN A 1 161 ? -6.483 6.923 -8.706 1.00 92.38 161 GLN A CA 1
ATOM 1158 C C . GLN A 1 161 ? -7.411 5.782 -9.138 1.00 92.38 161 GLN A C 1
ATOM 1160 O O . GLN A 1 161 ? -8.455 6.001 -9.757 1.00 92.38 161 GLN A O 1
ATOM 1165 N N . PHE A 1 162 ? -7.067 4.563 -8.737 1.00 90.56 162 PHE A N 1
ATOM 1166 C CA . PHE A 1 162 ? -7.936 3.389 -8.807 1.00 90.56 162 PHE A CA 1
ATOM 1167 C C . PHE A 1 162 ? -7.732 2.510 -7.570 1.00 90.56 162 PHE A C 1
ATOM 1169 O O . PHE A 1 162 ? -6.734 2.635 -6.866 1.00 90.56 162 PHE A O 1
ATOM 1176 N N . GLY A 1 163 ? -8.689 1.628 -7.292 1.00 90.38 163 GLY A N 1
ATOM 1177 C CA . GLY A 1 163 ? -8.524 0.556 -6.313 1.00 90.38 163 GLY A CA 1
ATOM 1178 C C . GLY A 1 163 ? -7.885 -0.668 -6.962 1.00 90.38 163 GLY A C 1
ATOM 1179 O O . GLY A 1 163 ? -8.184 -0.978 -8.118 1.00 90.38 163 GLY A O 1
ATOM 1180 N N . PHE A 1 164 ? -7.041 -1.374 -6.216 1.00 96.00 164 PHE A N 1
ATOM 1181 C CA . PHE A 1 164 ? -6.482 -2.672 -6.581 1.00 96.00 164 PHE A CA 1
ATOM 1182 C C . PHE A 1 164 ? -6.537 -3.582 -5.354 1.00 96.00 164 PHE A C 1
ATOM 1184 O O . PHE A 1 164 ? -6.198 -3.130 -4.271 1.00 96.00 164 PHE A O 1
ATOM 1191 N N . ASP A 1 165 ? -7.002 -4.817 -5.525 1.00 95.44 165 ASP A N 1
ATOM 1192 C CA . ASP A 1 165 ? -7.111 -5.810 -4.450 1.00 95.44 165 ASP A CA 1
ATOM 1193 C C . ASP A 1 165 ? -6.962 -7.221 -5.045 1.00 95.44 165 ASP A C 1
ATOM 1195 O O . ASP A 1 165 ? -7.358 -7.489 -6.190 1.00 95.44 165 ASP A O 1
ATOM 1199 N N . ILE A 1 166 ? -6.393 -8.139 -4.268 1.00 97.56 166 ILE A N 1
ATOM 1200 C CA . ILE A 1 166 ? -6.297 -9.558 -4.590 1.00 97.56 166 ILE A CA 1
ATOM 1201 C C . ILE A 1 166 ? -7.124 -10.354 -3.583 1.00 97.56 166 ILE A C 1
ATOM 1203 O O . ILE A 1 166 ? -6.735 -10.598 -2.443 1.00 97.56 166 ILE A O 1
ATOM 1207 N N . ALA A 1 167 ? -8.244 -10.891 -4.063 1.00 93.94 167 ALA A N 1
ATOM 1208 C CA . ALA A 1 167 ? -9.121 -11.708 -3.243 1.00 93.94 167 ALA A CA 1
ATOM 1209 C C . ALA A 1 167 ? -8.401 -12.967 -2.708 1.00 93.94 167 ALA A C 1
ATOM 1211 O O . ALA A 1 167 ? -7.511 -13.503 -3.375 1.00 93.94 167 ALA A O 1
ATOM 1212 N N . PRO A 1 168 ? -8.888 -13.582 -1.610 1.00 91.31 168 PRO A N 1
ATOM 1213 C CA . PRO A 1 168 ? -8.366 -14.846 -1.065 1.00 91.31 168 PRO A CA 1
ATOM 1214 C C . PRO A 1 168 ? -8.220 -15.998 -2.069 1.00 91.31 168 PRO A C 1
ATOM 1216 O O . PRO A 1 168 ? -7.468 -16.943 -1.855 1.00 91.31 168 PRO A O 1
ATOM 1219 N N . THR A 1 169 ? -8.979 -15.945 -3.163 1.00 91.69 169 THR A N 1
ATOM 1220 C CA . THR A 1 169 ? -8.937 -16.932 -4.252 1.00 91.69 169 THR A CA 1
ATOM 1221 C C . THR A 1 1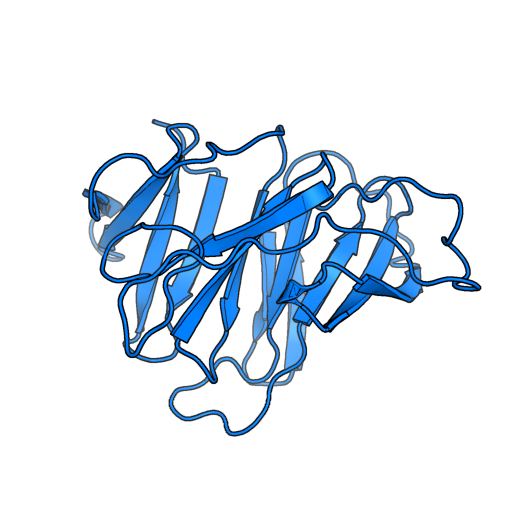69 ? -7.756 -16.740 -5.211 1.00 91.69 169 THR A C 1
ATOM 1223 O O . THR A 1 169 ? -7.566 -17.568 -6.100 1.00 91.69 169 THR A O 1
ATOM 1226 N N . GLY A 1 170 ? -6.988 -15.658 -5.056 1.00 92.00 170 GLY A N 1
ATOM 1227 C CA . GLY A 1 170 ? -5.923 -15.222 -5.960 1.00 92.00 170 GLY A CA 1
ATOM 1228 C C . GLY A 1 170 ? -6.416 -14.413 -7.163 1.00 92.00 170 GLY A C 1
ATOM 1229 O O . GLY A 1 170 ? -5.616 -14.050 -8.021 1.00 92.00 170 GLY A O 1
ATOM 1230 N N . ALA A 1 171 ? -7.721 -14.144 -7.264 1.00 95.56 171 ALA A N 1
ATOM 1231 C CA . ALA A 1 171 ? -8.261 -13.272 -8.300 1.00 95.56 171 ALA A CA 1
ATOM 1232 C C . ALA A 1 171 ? -7.954 -11.807 -7.967 1.00 95.56 171 ALA A C 1
ATOM 1234 O O . ALA A 1 171 ? -8.368 -11.323 -6.916 1.00 95.56 171 ALA A O 1
ATOM 1235 N N . ALA A 1 172 ? -7.264 -11.123 -8.877 1.00 95.19 172 ALA A N 1
ATOM 1236 C CA . ALA A 1 172 ? -6.946 -9.708 -8.761 1.00 95.19 172 ALA A CA 1
ATOM 1237 C C . ALA A 1 172 ? -8.009 -8.845 -9.458 1.00 95.19 172 ALA A C 1
ATOM 1239 O O . ALA A 1 172 ? -8.460 -9.178 -10.559 1.00 95.19 172 ALA A O 1
ATOM 1240 N N . TYR A 1 173 ? -8.389 -7.737 -8.828 1.00 94.06 173 TYR A N 1
ATOM 1241 C CA . TYR A 1 173 ? -9.373 -6.783 -9.330 1.00 94.06 173 TYR A CA 1
ATOM 1242 C C . TYR A 1 173 ? -8.787 -5.376 -9.292 1.00 94.06 173 TYR A C 1
ATOM 1244 O O . TYR A 1 173 ? -8.193 -4.984 -8.295 1.00 94.06 173 TYR A O 1
ATOM 1252 N N . ALA A 1 174 ? -8.992 -4.612 -10.364 1.00 91.88 174 ALA A N 1
ATOM 1253 C CA . ALA A 1 174 ? -8.705 -3.184 -10.406 1.00 91.88 174 ALA A CA 1
ATOM 1254 C C . ALA A 1 174 ? -9.955 -2.433 -10.875 1.00 91.88 174 ALA A C 1
ATOM 1256 O O . ALA A 1 174 ? -10.621 -2.875 -11.819 1.00 91.88 174 ALA A O 1
ATOM 1257 N N . ALA A 1 175 ? -10.299 -1.331 -10.211 1.00 86.50 175 ALA A N 1
ATOM 1258 C CA . ALA A 1 175 ? -11.513 -0.570 -10.500 1.00 86.50 175 ALA A CA 1
ATOM 1259 C C . ALA A 1 175 ? -11.328 0.933 -10.265 1.00 86.50 175 ALA A C 1
ATOM 1261 O O . ALA A 1 175 ? -10.594 1.341 -9.369 1.00 86.50 175 ALA A O 1
ATOM 1262 N N . ARG A 1 176 ? -12.040 1.736 -11.060 1.00 73.25 176 ARG A N 1
ATOM 1263 C CA . ARG A 1 176 ? -12.180 3.189 -10.902 1.00 73.25 176 ARG A CA 1
ATOM 1264 C C . ARG A 1 176 ? -13.548 3.560 -10.360 1.00 73.25 176 ARG A C 1
ATOM 1266 O O . ARG A 1 176 ? -14.518 2.851 -10.719 1.00 73.25 176 ARG A O 1
#

pLDDT: mean 93.42, std 8.95, range [50.47, 98.75]

Radius of gyration: 15.11 Å; chains: 1; bounding box: 42×33×42 Å